Protein AF-A0A967GJH8-F1 (afdb_monomer_lite)

pLDDT: mean 81.04, std 17.97, range [35.91, 96.62]

Radius of gyration: 13.98 Å; chains: 1; bounding box: 31×32×31 Å

Foldseek 3Di:
DDDDPDPPCPDDPDQKDKDWDDDPNDIDIDIGHHPVVDDPVRVVVVVVVVVVVVCVVVVVD

Structure (mmCIF, N/CA/C/O backbone):
data_AF-A0A967GJH8-F1
#
_entry.id   AF-A0A967GJH8-F1
#
loop_
_atom_site.group_PDB
_atom_site.id
_atom_site.type_symbol
_atom_site.label_atom_id
_atom_site.label_alt_id
_atom_sit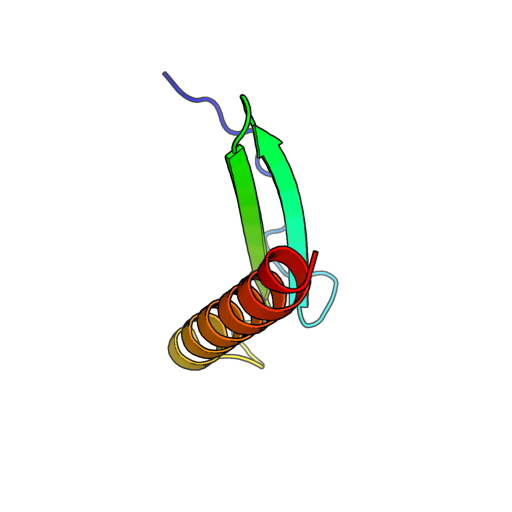e.label_comp_id
_atom_site.label_asym_id
_atom_site.label_entity_id
_atom_site.label_seq_id
_atom_site.pdbx_PDB_ins_code
_atom_site.Cartn_x
_atom_site.Cartn_y
_atom_site.Cartn_z
_atom_site.occupancy
_atom_site.B_iso_or_equiv
_atom_site.auth_seq_id
_atom_site.auth_comp_id
_atom_site.auth_asym_id
_atom_site.auth_atom_id
_atom_site.pdbx_PDB_model_num
ATOM 1 N N . THR A 1 1 ? -2.806 24.220 -14.749 1.00 40.06 1 THR A N 1
ATOM 2 C CA . THR A 1 1 ? -1.797 23.287 -15.284 1.00 40.06 1 THR A CA 1
ATOM 3 C C . THR A 1 1 ? -1.094 22.651 -14.109 1.00 40.06 1 THR A C 1
ATOM 5 O O . THR A 1 1 ? -0.567 23.392 -13.293 1.00 40.06 1 THR A O 1
ATOM 8 N N . MET A 1 2 ? -1.213 21.334 -13.930 1.00 35.91 2 MET A N 1
ATOM 9 C CA . MET A 1 2 ? -0.588 20.618 -12.810 1.00 35.91 2 MET A CA 1
ATOM 10 C C . MET A 1 2 ? 0.860 20.295 -13.165 1.00 35.91 2 MET A C 1
ATOM 12 O O . MET A 1 2 ? 1.097 19.570 -14.127 1.00 35.91 2 MET A O 1
ATOM 16 N N . GLU A 1 3 ? 1.803 20.795 -12.374 1.00 44.94 3 GLU A N 1
ATOM 17 C CA . GLU A 1 3 ? 3.151 20.238 -12.307 1.00 44.94 3 GLU A CA 1
ATOM 18 C C . GLU A 1 3 ? 3.224 19.347 -11.068 1.00 44.94 3 GLU A C 1
ATOM 20 O O . GLU A 1 3 ? 3.140 19.804 -9.929 1.00 44.94 3 GLU A O 1
ATOM 25 N N . LEU A 1 4 ? 3.299 18.042 -11.313 1.00 47.31 4 LEU A N 1
ATOM 26 C CA . LEU A 1 4 ? 3.574 17.036 -10.300 1.00 47.31 4 LEU A CA 1
ATOM 27 C C . LEU A 1 4 ? 5.092 16.920 -10.180 1.00 47.31 4 LEU A C 1
ATOM 29 O O . LEU A 1 4 ? 5.738 16.380 -11.074 1.00 47.31 4 LEU A O 1
ATOM 33 N N . ALA A 1 5 ? 5.659 17.376 -9.065 1.00 49.00 5 ALA A N 1
ATOM 34 C CA . ALA A 1 5 ? 6.984 16.930 -8.656 1.00 49.00 5 ALA A CA 1
ATOM 35 C C . ALA A 1 5 ? 6.861 15.464 -8.211 1.00 49.00 5 ALA A C 1
ATOM 37 O O . ALA A 1 5 ? 6.518 15.153 -7.070 1.00 49.00 5 ALA A O 1
ATOM 38 N N . ILE A 1 6 ? 7.043 14.552 -9.165 1.00 53.69 6 ILE A N 1
ATOM 39 C CA . ILE A 1 6 ? 7.114 13.116 -8.911 1.00 53.69 6 ILE A CA 1
ATOM 40 C C . ILE A 1 6 ? 8.467 12.876 -8.224 1.00 53.69 6 ILE A C 1
ATOM 42 O O . ILE A 1 6 ? 9.485 13.250 -8.804 1.00 53.69 6 ILE A O 1
ATOM 46 N N . PRO A 1 7 ? 8.538 12.270 -7.026 1.00 50.38 7 PRO A N 1
ATOM 47 C CA . PRO A 1 7 ? 9.824 11.780 -6.542 1.00 50.38 7 PRO A CA 1
ATOM 48 C C . PRO A 1 7 ? 10.364 10.773 -7.570 1.00 50.38 7 PRO A C 1
ATOM 50 O O . PRO A 1 7 ? 9.598 9.925 -8.032 1.00 50.38 7 PRO A O 1
ATOM 53 N N . GLU A 1 8 ? 11.643 10.891 -7.946 1.00 54.66 8 GLU A N 1
ATOM 54 C CA . GLU A 1 8 ? 12.352 10.089 -8.968 1.00 54.66 8 GLU A CA 1
ATOM 55 C C . GLU A 1 8 ? 12.499 8.595 -8.599 1.00 54.66 8 GLU A C 1
ATOM 57 O O . GLU A 1 8 ? 13.555 7.989 -8.758 1.00 54.66 8 GLU A O 1
ATOM 62 N N . PHE A 1 9 ? 11.455 7.942 -8.101 1.00 54.66 9 PHE A N 1
ATOM 63 C CA . PHE A 1 9 ? 11.460 6.495 -7.944 1.00 54.66 9 PHE A CA 1
ATOM 64 C C . PHE A 1 9 ? 10.979 5.863 -9.248 1.00 54.66 9 PHE A C 1
ATOM 66 O O . PHE A 1 9 ? 9.793 5.621 -9.450 1.00 54.66 9 PHE A O 1
ATOM 73 N N . THR A 1 10 ? 11.929 5.602 -10.146 1.00 51.09 10 THR A N 1
ATOM 74 C CA . THR A 1 10 ? 11.736 4.740 -11.327 1.00 51.09 10 THR A CA 1
ATOM 75 C C . THR A 1 10 ? 11.612 3.256 -10.951 1.00 51.09 10 THR A C 1
ATOM 77 O O . THR A 1 10 ? 11.172 2.455 -11.771 1.00 51.09 10 THR A O 1
ATOM 80 N N . LYS A 1 11 ? 11.955 2.891 -9.705 1.00 54.16 11 LYS A N 1
ATOM 81 C CA . LYS A 1 11 ? 11.735 1.581 -9.072 1.00 54.16 11 LYS A CA 1
ATOM 82 C C . LYS A 1 11 ? 11.358 1.758 -7.602 1.00 54.16 11 LYS A C 1
ATOM 84 O O . LYS A 1 11 ? 11.851 2.675 -6.947 1.00 54.16 11 LYS A O 1
ATOM 89 N N . SER A 1 12 ? 10.500 0.876 -7.091 1.00 55.66 12 SER A N 1
ATOM 90 C CA . SER A 1 12 ? 10.079 0.890 -5.689 1.00 55.66 12 SER A CA 1
ATOM 91 C C . SER A 1 12 ? 11.258 0.487 -4.780 1.00 55.66 12 SER A C 1
ATOM 93 O O . SER A 1 12 ? 11.782 -0.613 -4.950 1.00 55.66 12 SER A O 1
ATOM 95 N N . PRO A 1 13 ? 11.719 1.337 -3.837 1.00 63.84 13 PRO A N 1
ATOM 9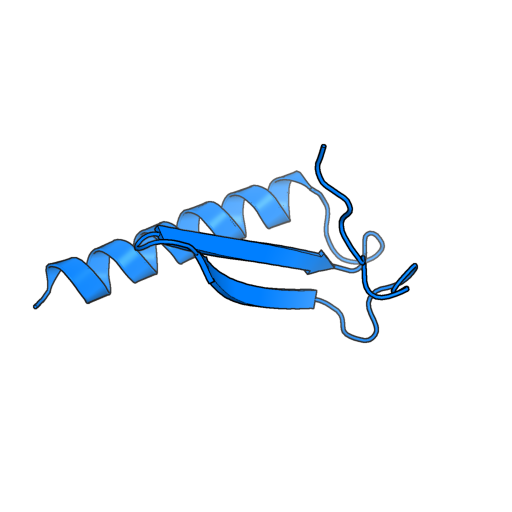6 C CA . PRO A 1 13 ? 12.799 0.988 -2.901 1.00 63.84 13 PRO A CA 1
ATOM 97 C C . PRO A 1 13 ? 12.367 -0.045 -1.839 1.00 63.84 13 PRO A C 1
ATOM 99 O O . PRO A 1 13 ? 13.202 -0.565 -1.104 1.00 63.84 13 PRO A O 1
ATOM 102 N N . PHE A 1 14 ? 11.067 -0.336 -1.780 1.00 75.19 14 PHE A N 1
ATOM 103 C CA . PHE A 1 14 ? 10.415 -1.373 -0.981 1.00 75.19 14 PHE A CA 1
ATOM 104 C C . PHE A 1 14 ? 9.545 -2.234 -1.903 1.00 75.19 14 PHE A C 1
ATOM 106 O O . PHE A 1 14 ? 9.259 -1.819 -3.023 1.00 75.19 14 PHE A O 1
ATOM 113 N N . ASP A 1 15 ? 9.036 -3.376 -1.451 1.00 85.88 15 ASP A N 1
ATOM 114 C CA . ASP A 1 15 ? 8.124 -4.179 -2.284 1.00 85.88 15 ASP A CA 1
ATOM 115 C C . ASP A 1 15 ? 6.853 -3.385 -2.657 1.00 85.88 15 ASP A C 1
ATOM 117 O O . ASP A 1 15 ? 6.347 -3.476 -3.779 1.00 85.88 15 ASP A O 1
ATOM 121 N N . MET A 1 16 ? 6.389 -2.532 -1.735 1.00 88.88 16 MET A N 1
ATOM 122 C CA . MET A 1 16 ? 5.252 -1.630 -1.903 1.00 88.88 16 MET A CA 1
ATOM 123 C C . MET A 1 16 ? 5.382 -0.399 -0.994 1.00 88.88 16 MET A C 1
ATOM 125 O O . MET A 1 16 ? 5.936 -0.466 0.102 1.00 88.88 16 MET A O 1
ATOM 129 N N . SER A 1 17 ? 4.851 0.740 -1.426 1.00 89.12 17 SER A N 1
ATOM 130 C CA . SER A 1 17 ? 4.747 1.969 -0.637 1.00 89.12 17 SER A CA 1
ATOM 131 C C . SER A 1 17 ? 3.439 2.691 -0.947 1.00 89.12 17 SER A C 1
ATOM 133 O O . SER A 1 17 ? 3.170 3.022 -2.100 1.00 89.12 17 SER A O 1
ATOM 135 N N . LEU A 1 18 ? 2.641 2.958 0.090 1.00 91.06 18 LEU A N 1
ATOM 136 C CA . LEU A 1 18 ? 1.411 3.748 0.025 1.00 91.06 18 LEU A CA 1
ATOM 137 C C . LEU A 1 18 ? 1.615 5.054 0.796 1.00 91.06 18 LEU A C 1
ATOM 139 O O . LEU A 1 18 ? 1.995 5.044 1.964 1.00 91.06 18 LEU A O 1
ATOM 143 N N . SER A 1 19 ? 1.348 6.183 0.151 1.00 89.56 19 SER A N 1
ATOM 144 C CA . SER A 1 19 ? 1.381 7.508 0.774 1.00 89.56 19 SER A CA 1
ATOM 145 C C . SER A 1 19 ? 0.012 8.155 0.664 1.00 89.56 19 SER A C 1
ATOM 147 O O . SER A 1 19 ? -0.576 8.143 -0.414 1.00 89.56 19 SER A O 1
ATOM 149 N N . VAL A 1 20 ? -0.483 8.729 1.760 1.00 92.50 20 VAL A N 1
ATOM 150 C CA . VAL A 1 20 ? -1.771 9.429 1.813 1.00 92.50 20 VAL A CA 1
ATOM 151 C C . VAL A 1 20 ? -1.543 10.834 2.350 1.00 92.50 20 VAL A C 1
ATOM 153 O O . VAL A 1 20 ? -0.832 11.010 3.337 1.00 92.50 20 VAL A O 1
ATOM 156 N N . ALA A 1 21 ? -2.139 11.825 1.698 1.00 90.62 21 ALA A N 1
ATOM 157 C CA . ALA A 1 21 ? -2.091 13.217 2.115 1.00 90.62 21 ALA A CA 1
ATOM 158 C C . ALA A 1 21 ? -3.487 13.837 2.053 1.00 90.62 21 ALA A C 1
ATOM 160 O O . ALA A 1 21 ? -4.305 13.472 1.203 1.00 90.62 21 ALA A O 1
ATOM 161 N N . GLU A 1 22 ? -3.748 14.779 2.953 1.00 92.75 22 GLU A N 1
ATOM 162 C CA . GLU A 1 22 ? -4.930 15.626 2.866 1.00 92.75 22 GLU A CA 1
ATOM 163 C C . GLU A 1 22 ? -4.777 16.616 1.705 1.00 92.75 22 GLU A C 1
ATOM 165 O O . GLU A 1 22 ? -3.709 17.183 1.474 1.00 92.75 22 GLU A O 1
ATOM 170 N N . ASP A 1 23 ? -5.865 16.820 0.977 1.00 90.00 23 ASP A N 1
ATOM 171 C CA . ASP A 1 23 ? -6.000 17.816 -0.067 1.00 90.00 23 ASP A CA 1
ATOM 172 C C . ASP A 1 23 ? -7.387 18.451 -0.001 1.00 90.00 23 ASP A C 1
ATOM 174 O O . ASP A 1 23 ? -8.382 17.850 -0.412 1.00 90.00 23 ASP A O 1
ATOM 178 N N . GLY A 1 24 ? -7.453 19.670 0.535 1.00 85.69 24 GLY A N 1
ATOM 179 C CA . GLY A 1 24 ? -8.664 20.492 0.502 1.00 85.69 24 GLY A CA 1
ATOM 180 C C . GLY A 1 24 ? -9.902 19.828 1.113 1.00 85.69 24 GLY A C 1
ATOM 181 O O . GLY A 1 24 ? -10.986 19.941 0.546 1.00 85.69 24 GLY A O 1
ATOM 182 N N . GLY A 1 25 ? -9.753 19.111 2.232 1.00 86.62 25 GLY A N 1
ATOM 183 C CA . GLY A 1 25 ? -10.852 18.380 2.877 1.00 86.62 25 GLY A CA 1
ATOM 184 C C . GLY A 1 25 ? -11.159 17.008 2.263 1.00 86.62 25 GLY A C 1
ATOM 185 O O . GLY A 1 25 ? -12.139 16.368 2.638 1.00 86.62 25 GLY A O 1
ATOM 186 N N . SER A 1 26 ? -10.324 16.541 1.334 1.00 85.75 26 SER A N 1
ATOM 187 C CA . SER A 1 26 ? -10.314 15.166 0.831 1.00 85.75 26 SER A CA 1
ATOM 188 C C . SER A 1 26 ? -8.981 14.488 1.153 1.00 85.75 26 SER A C 1
ATOM 190 O O . SER A 1 26 ? -8.013 15.153 1.512 1.00 85.75 26 SER A O 1
ATOM 192 N N . PHE A 1 27 ? -8.903 13.165 1.015 1.00 88.62 27 PHE A N 1
ATOM 193 C CA . PHE A 1 27 ? -7.635 12.438 1.091 1.00 88.62 27 PHE A CA 1
ATOM 194 C C . PHE A 1 27 ? -7.253 11.916 -0.289 1.00 88.62 27 PHE A C 1
ATOM 196 O O . PHE A 1 27 ? -8.065 11.282 -0.965 1.00 88.62 27 PHE A O 1
ATOM 203 N N . ARG A 1 28 ? -5.999 12.135 -0.693 1.00 88.94 28 ARG A N 1
ATOM 204 C CA . ARG A 1 28 ? -5.411 11.527 -1.892 1.00 88.94 28 ARG A CA 1
ATOM 205 C C . ARG A 1 28 ? -4.333 10.532 -1.507 1.00 88.94 28 ARG A C 1
ATOM 207 O O . ARG A 1 28 ? -3.480 10.828 -0.675 1.00 88.94 28 ARG A O 1
ATOM 214 N N . GLY A 1 29 ? -4.368 9.367 -2.147 1.00 87.38 29 GLY A N 1
ATOM 215 C CA . GLY A 1 29 ? -3.378 8.309 -1.985 1.00 87.38 29 GLY A CA 1
ATOM 216 C C . GLY A 1 29 ? -2.557 8.092 -3.255 1.00 87.38 29 GLY A C 1
ATOM 217 O O . GLY A 1 29 ? -3.071 8.246 -4.361 1.00 87.38 29 GLY A O 1
ATOM 218 N N . LYS A 1 30 ? -1.294 7.696 -3.101 1.00 90.25 30 LYS A N 1
ATOM 219 C CA . LYS A 1 30 ? -0.446 7.170 -4.175 1.00 90.25 30 LYS A CA 1
ATOM 220 C C . LYS A 1 30 ? 0.175 5.859 -3.717 1.00 90.25 30 LYS A C 1
ATOM 222 O O . LYS A 1 30 ? 0.780 5.819 -2.648 1.00 90.25 30 LYS A O 1
ATOM 227 N N . ILE A 1 31 ? 0.064 4.828 -4.549 1.00 89.56 31 ILE A N 1
ATOM 228 C CA . ILE A 1 31 ? 0.754 3.554 -4.358 1.00 89.56 31 ILE A CA 1
ATOM 229 C C . ILE A 1 31 ? 1.870 3.402 -5.395 1.00 89.56 31 ILE A C 1
ATOM 231 O O . ILE A 1 31 ? 1.706 3.768 -6.559 1.00 89.56 31 ILE A O 1
ATOM 235 N N . VAL A 1 32 ? 3.017 2.894 -4.958 1.00 89.25 32 VAL A N 1
ATOM 236 C CA . VAL A 1 32 ? 4.147 2.485 -5.799 1.00 89.25 32 VAL A CA 1
ATOM 237 C C . VAL A 1 32 ? 4.513 1.067 -5.382 1.00 89.25 32 VAL A C 1
ATOM 239 O O . VAL A 1 32 ? 4.570 0.782 -4.189 1.00 89.25 32 VAL A O 1
ATOM 242 N N . TYR A 1 33 ? 4.713 0.172 -6.342 1.00 88.38 33 TYR A N 1
ATOM 243 C CA . TYR A 1 33 ? 4.942 -1.248 -6.079 1.00 88.38 33 TYR A CA 1
ATOM 244 C C . TYR A 1 33 ? 5.902 -1.852 -7.103 1.00 88.38 33 TYR A C 1
ATOM 246 O O . TYR A 1 33 ? 6.116 -1.288 -8.178 1.00 88.38 33 TYR A O 1
ATOM 254 N N . SER A 1 34 ? 6.501 -2.991 -6.754 1.00 88.81 34 SER A N 1
ATOM 255 C CA . SER A 1 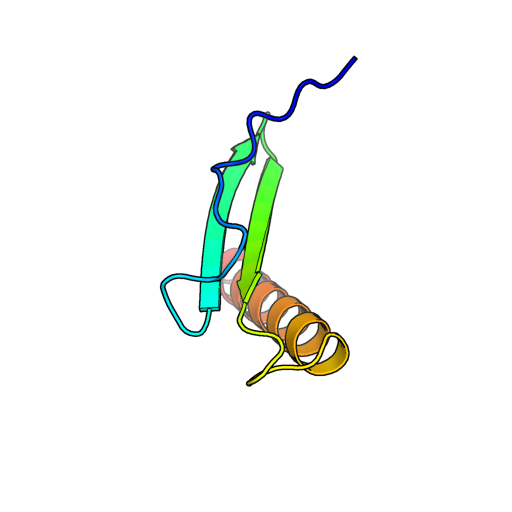34 ? 7.315 -3.777 -7.682 1.00 88.81 34 SER A CA 1
ATOM 256 C C . SER A 1 34 ? 6.430 -4.615 -8.607 1.00 88.81 34 SER A C 1
ATOM 258 O O . SER A 1 34 ? 5.728 -5.514 -8.143 1.00 88.81 34 SER A O 1
ATOM 260 N N . THR A 1 35 ? 6.499 -4.368 -9.917 1.00 88.69 35 THR A N 1
ATOM 261 C CA . THR A 1 35 ? 5.779 -5.155 -10.937 1.00 88.69 35 THR A CA 1
ATOM 262 C C . THR A 1 35 ? 6.318 -6.576 -11.096 1.00 88.69 35 THR A C 1
ATOM 264 O O . THR A 1 35 ? 5.667 -7.415 -11.707 1.00 88.69 35 THR A O 1
ATOM 267 N N . ASP A 1 36 ? 7.502 -6.856 -10.546 1.00 89.19 36 ASP A N 1
ATOM 268 C CA . ASP A 1 36 ? 8.064 -8.209 -10.509 1.00 89.19 36 ASP A CA 1
ATOM 269 C C . ASP A 1 36 ? 7.370 -9.078 -9.441 1.00 89.19 36 ASP A C 1
ATOM 271 O O . ASP A 1 36 ? 7.458 -10.303 -9.489 1.00 89.19 36 ASP A O 1
ATOM 275 N N . LEU A 1 37 ? 6.697 -8.448 -8.466 1.00 90.31 37 LEU A N 1
ATOM 276 C CA . LEU A 1 37 ? 6.045 -9.112 -7.331 1.00 90.31 37 LEU A CA 1
ATOM 277 C C . LEU A 1 37 ? 4.518 -9.007 -7.366 1.00 90.31 37 LEU A C 1
ATOM 279 O O . LEU A 1 37 ? 3.840 -9.912 -6.882 1.00 90.31 37 LEU A O 1
ATOM 283 N N . PHE A 1 38 ? 3.981 -7.914 -7.911 1.00 90.06 38 PHE A N 1
ATOM 284 C CA . PHE A 1 38 ? 2.548 -7.637 -7.918 1.00 90.06 38 PHE A CA 1
ATOM 285 C C . PHE A 1 38 ? 2.082 -7.196 -9.299 1.00 90.06 38 PHE A C 1
ATOM 287 O O . PHE A 1 38 ? 2.729 -6.378 -9.954 1.00 90.06 38 PHE A O 1
ATOM 294 N N . ASP A 1 39 ? 0.923 -7.702 -9.705 1.00 92.75 39 ASP A N 1
ATOM 295 C CA . ASP A 1 39 ? 0.209 -7.211 -10.876 1.00 92.75 39 ASP A CA 1
ATOM 296 C C . ASP A 1 39 ? -0.779 -6.094 -10.508 1.00 92.75 39 ASP A C 1
ATOM 298 O O . ASP A 1 39 ? -1.063 -5.814 -9.338 1.00 92.75 39 ASP A O 1
ATOM 302 N N . GLU A 1 40 ? -1.279 -5.415 -11.537 1.00 92.44 40 GLU A N 1
ATOM 303 C CA . GLU A 1 40 ? -2.185 -4.285 -11.370 1.00 92.44 40 GLU A CA 1
ATOM 304 C C . GLU A 1 40 ? -3.520 -4.703 -10.726 1.00 92.44 40 GLU A C 1
ATOM 306 O O . GLU A 1 40 ? -4.020 -4.010 -9.836 1.00 92.44 40 GLU A O 1
ATOM 311 N N . ASP A 1 41 ? -4.068 -5.859 -11.112 1.00 95.38 41 ASP A N 1
ATOM 312 C CA . ASP A 1 41 ? -5.339 -6.378 -10.594 1.00 95.38 41 ASP A CA 1
ATOM 313 C C . ASP A 1 41 ? -5.274 -6.641 -9.085 1.00 95.38 41 ASP A C 1
ATOM 315 O O . ASP A 1 41 ? -6.214 -6.331 -8.346 1.00 95.38 41 ASP A O 1
ATOM 319 N N . TYR A 1 42 ? -4.159 -7.197 -8.609 1.00 95.31 42 TYR A N 1
ATOM 320 C CA . TYR A 1 42 ? -3.897 -7.412 -7.193 1.00 95.31 42 TYR A CA 1
ATOM 321 C C . TYR A 1 42 ? -3.885 -6.088 -6.426 1.00 95.31 42 TYR A C 1
ATOM 323 O O . TYR A 1 42 ? -4.530 -5.970 -5.380 1.00 95.31 42 TYR A O 1
ATOM 331 N N . ILE A 1 43 ? -3.195 -5.074 -6.956 1.00 95.19 43 ILE A N 1
ATOM 332 C CA . ILE A 1 43 ? -3.093 -3.757 -6.319 1.00 95.19 43 ILE A CA 1
ATOM 333 C C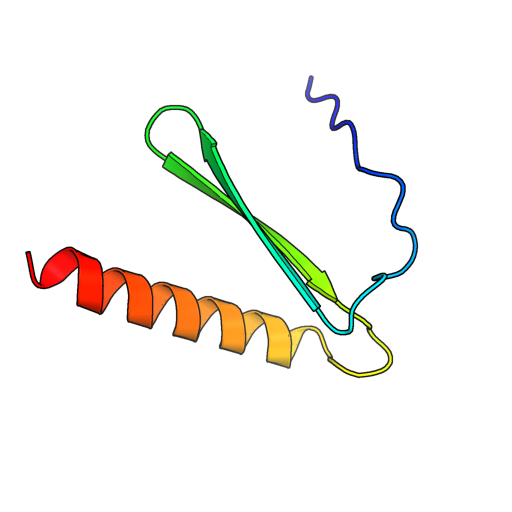 . ILE A 1 43 ? -4.451 -3.049 -6.268 1.00 95.19 43 ILE A C 1
ATOM 335 O O . ILE A 1 43 ? -4.776 -2.447 -5.242 1.00 95.19 43 ILE A O 1
ATOM 339 N N . HIS A 1 44 ? -5.274 -3.159 -7.315 1.00 94.69 44 HIS A N 1
ATOM 340 C CA . HIS A 1 44 ? -6.640 -2.618 -7.303 1.00 94.69 44 HIS A CA 1
ATOM 341 C C . HIS A 1 44 ? -7.487 -3.252 -6.200 1.00 94.69 44 HIS A C 1
ATOM 343 O O . HIS A 1 44 ? -8.058 -2.528 -5.383 1.00 94.69 44 HIS A O 1
ATOM 349 N N . ARG A 1 45 ? -7.504 -4.589 -6.103 1.00 96.62 45 ARG A N 1
ATOM 350 C CA . ARG A 1 45 ? -8.255 -5.292 -5.045 1.00 96.62 45 ARG A CA 1
ATOM 351 C C . ARG A 1 45 ? -7.772 -4.906 -3.649 1.00 96.62 45 ARG A C 1
ATOM 353 O O . ARG A 1 45 ? -8.587 -4.632 -2.771 1.00 96.62 45 ARG A O 1
ATOM 360 N N . LEU A 1 46 ? -6.456 -4.818 -3.451 1.00 95.88 46 LEU A N 1
ATOM 361 C CA . LEU A 1 46 ? -5.873 -4.391 -2.179 1.00 95.88 46 LEU A CA 1
ATOM 362 C C . LEU A 1 46 ? -6.351 -2.986 -1.780 1.00 95.88 46 LEU A C 1
ATOM 364 O O . LEU A 1 46 ? -6.698 -2.754 -0.620 1.00 95.88 46 LEU A O 1
ATOM 368 N N . LEU A 1 47 ? -6.386 -2.043 -2.726 1.00 95.44 47 LEU A N 1
ATOM 369 C CA . LEU A 1 47 ? -6.859 -0.682 -2.466 1.00 95.44 47 LEU A CA 1
ATOM 370 C C . LEU A 1 47 ? -8.3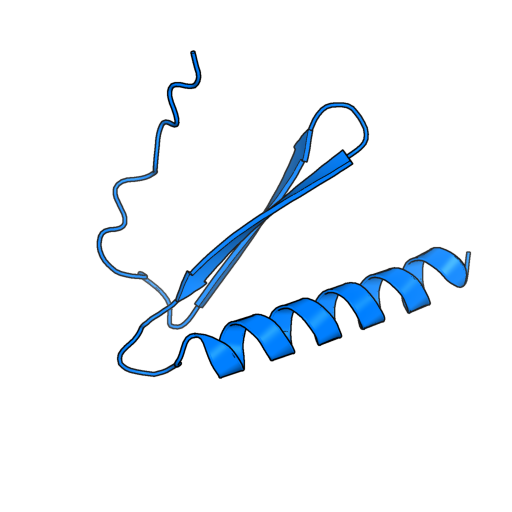65 -0.632 -2.178 1.00 95.44 47 LEU A C 1
ATOM 372 O O . LEU A 1 47 ? -8.784 0.123 -1.298 1.00 95.44 47 LEU A O 1
ATOM 376 N N . GLU A 1 48 ? -9.177 -1.439 -2.861 1.00 95.00 48 GLU A N 1
ATOM 377 C CA . GLU A 1 48 ? -10.614 -1.558 -2.581 1.00 95.00 48 GLU A CA 1
ATOM 378 C C . GLU A 1 48 ? -10.876 -2.082 -1.163 1.00 95.00 48 GLU A C 1
ATOM 380 O O . GLU A 1 48 ? -11.686 -1.511 -0.420 1.00 95.00 48 GLU A O 1
ATOM 385 N N . GLU A 1 49 ? -10.154 -3.131 -0.761 1.00 96.31 49 GLU A N 1
ATOM 386 C CA . GLU A 1 49 ? -10.221 -3.702 0.585 1.00 96.31 49 GLU A CA 1
ATOM 387 C C . GLU A 1 49 ? -9.749 -2.703 1.645 1.00 96.31 49 GLU A C 1
ATOM 389 O O . GLU A 1 49 ? -10.436 -2.500 2.651 1.00 96.31 49 GLU A O 1
ATOM 394 N N . TYR A 1 50 ? -8.628 -2.019 1.400 1.00 94.38 50 TYR A N 1
ATOM 395 C CA . TYR A 1 50 ? -8.099 -0.979 2.281 1.00 94.38 50 TYR A CA 1
ATOM 396 C C . TYR A 1 50 ? -9.112 0.154 2.495 1.00 94.38 50 TYR A C 1
ATOM 398 O O . TYR A 1 50 ? -9.404 0.528 3.633 1.00 94.38 50 TYR A O 1
ATOM 406 N N . GLN A 1 51 ? -9.730 0.659 1.424 1.00 92.56 51 GLN A N 1
ATOM 407 C CA . GLN A 1 51 ? -10.796 1.656 1.538 1.00 92.56 51 GLN A CA 1
ATOM 408 C C . GLN A 1 51 ? -12.025 1.107 2.276 1.00 92.56 51 GLN A C 1
ATOM 410 O O . GLN A 1 51 ? -12.674 1.833 3.031 1.00 92.56 51 GLN A O 1
ATOM 415 N N . GLY A 1 52 ? -12.363 -0.169 2.073 1.00 94.81 52 GLY A N 1
ATOM 416 C CA . GLY A 1 52 ? -13.429 -0.850 2.803 1.00 94.81 52 GLY A CA 1
ATOM 417 C C . GLY A 1 52 ? -13.166 -0.896 4.305 1.00 94.81 52 GLY A C 1
ATOM 418 O O . GLY A 1 52 ? -14.071 -0.620 5.094 1.00 94.81 52 GLY A O 1
ATOM 419 N N . LEU A 1 53 ? -11.927 -1.192 4.698 1.00 95.00 53 LEU A N 1
ATOM 420 C CA . LEU A 1 53 ? -11.487 -1.168 6.088 1.00 95.00 53 LEU A CA 1
ATOM 421 C C . LEU A 1 53 ? -11.582 0.243 6.678 1.00 95.00 53 LEU A C 1
ATOM 423 O O . LEU A 1 53 ? -12.169 0.408 7.746 1.00 95.00 53 LEU A O 1
ATOM 427 N N . LEU A 1 54 ? -11.077 1.258 5.968 1.00 93.19 54 LEU A N 1
ATOM 428 C CA . LEU A 1 54 ? -11.157 2.650 6.416 1.00 93.19 54 LEU A CA 1
ATOM 429 C C . LEU A 1 54 ? -12.604 3.094 6.637 1.00 93.19 54 LEU A C 1
ATOM 431 O O . LEU A 1 54 ? -12.902 3.646 7.691 1.00 93.19 54 LEU A O 1
ATOM 435 N N . ARG A 1 55 ? -13.513 2.782 5.700 1.00 94.06 55 ARG A N 1
ATOM 436 C CA . ARG A 1 55 ? -14.946 3.084 5.844 1.00 94.06 55 ARG A CA 1
ATOM 437 C C . ARG A 1 55 ? -15.536 2.464 7.105 1.00 94.06 55 ARG A C 1
ATOM 439 O O . ARG A 1 55 ? -16.247 3.153 7.823 1.00 94.06 55 ARG A O 1
ATOM 446 N N . LYS A 1 56 ? -15.231 1.191 7.384 1.00 95.50 56 LYS A N 1
ATOM 447 C CA . LYS A 1 56 ? -15.733 0.490 8.578 1.00 95.50 56 LYS A CA 1
ATOM 448 C C . LYS A 1 56 ? -15.251 1.141 9.870 1.00 95.50 56 LYS A C 1
ATOM 450 O O . LYS A 1 56 ? -16.025 1.251 10.812 1.00 95.50 56 LYS A O 1
ATOM 455 N N . ILE A 1 57 ? -13.986 1.557 9.916 1.00 95.19 57 ILE A N 1
ATOM 456 C CA . ILE A 1 57 ? -13.398 2.169 11.113 1.00 95.19 57 ILE A CA 1
ATOM 457 C C . ILE A 1 57 ? -13.893 3.611 11.283 1.00 95.19 57 ILE A C 1
ATOM 459 O O . ILE A 1 57 ? -14.190 4.016 12.401 1.00 95.19 57 ILE A O 1
ATOM 463 N N . SER A 1 58 ? -14.053 4.375 10.198 1.00 89.31 58 SER A N 1
ATOM 464 C CA . SER A 1 58 ? -14.562 5.750 10.264 1.00 89.31 58 SER A CA 1
ATOM 465 C C . SER A 1 58 ? -16.067 5.831 10.528 1.00 89.31 58 SER A C 1
ATOM 467 O O . SER A 1 58 ? -16.523 6.810 11.100 1.00 89.31 58 SER A O 1
ATOM 469 N N . SER A 1 59 ? -16.852 4.833 10.101 1.00 77.75 59 SER A N 1
ATOM 470 C CA . SER A 1 59 ? -18.302 4.774 10.353 1.00 77.75 59 SER A CA 1
ATOM 471 C C . SER A 1 59 ? -18.663 4.200 11.724 1.00 77.75 59 SER A C 1
ATOM 473 O O . SER A 1 59 ? -19.839 4.150 12.066 1.00 77.75 59 SER A O 1
ATOM 475 N N . ALA A 1 60 ? -17.679 3.689 12.467 1.00 61.62 60 ALA A N 1
ATOM 476 C CA . ALA A 1 60 ? -17.856 3.168 13.820 1.00 61.62 60 ALA A CA 1
ATOM 477 C C . ALA A 1 60 ? -17.664 4.247 14.906 1.00 61.62 60 ALA A C 1
ATOM 479 O O . ALA A 1 60 ? -17.573 3.902 16.084 1.00 61.62 60 ALA A O 1
ATOM 480 N N . ALA A 1 61 ? -17.580 5.521 14.505 1.00 46.94 61 ALA A N 1
ATOM 481 C CA . ALA A 1 61 ? -17.446 6.686 15.375 1.00 46.94 61 ALA A CA 1
ATOM 482 C C . ALA A 1 61 ? -18.795 7.371 15.627 1.00 46.94 61 ALA A C 1
ATOM 484 O O . ALA A 1 61 ? -19.594 7.475 1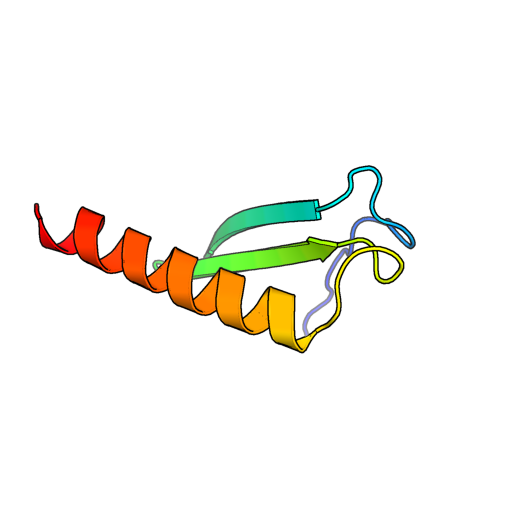4.667 1.00 46.94 61 ALA A O 1
#

Secondary structure (DSSP, 8-state):
---------SS-SSSEEEEEEEETTEEEEEEEE-TTT--HHHHHHHHHHHHHHHHHHHTT-

Sequence (61 aa):
TMELAIPEFTKSPFDMSLSVAEDGGSFRGKIVYSTDLFDEDYIHRLLEEYQGLLRKISSAA